Protein AF-A0A2H0WXX4-F1 (afdb_monomer_lite)

Organism: NCBI:txid1974707

Foldseek 3Di:
DCPVVVLVPPPDLVSPPLVVLVVQLVVLVVQLVVCVVVVPPVSNVVSVVSNVVSVVSNVVSVVVD

Secondary structure (DSSP, 8-state):
-THHHHHHH--STTSS-HHHHHHHHHHHHHHHHHHHHHT-HHHHHHHHHHHHHHHHHHHHHHH--

pLDDT: mean 80.04, std 15.42, range [48.16, 96.56]

Structure (mmCIF, N/CA/C/O backbone):
data_AF-A0A2H0WXX4-F1
#
_entry.id   AF-A0A2H0WXX4-F1
#
loop_
_atom_site.group_PDB
_atom_site.id
_atom_site.type_symbol
_atom_site.label_atom_id
_atom_site.label_alt_id
_atom_site.label_comp_id
_atom_site.label_asym_id
_atom_site.label_entity_id
_atom_site.label_seq_id
_atom_site.pdbx_PDB_ins_code
_atom_site.Cartn_x
_atom_site.Cartn_y
_atom_site.Cartn_z
_atom_site.occupancy
_atom_site.B_iso_or_equiv
_atom_site.auth_seq_id
_atom_site.auth_comp_id
_atom_site.auth_asym_id
_atom_site.auth_atom_id
_atom_site.pdbx_PDB_model_num
ATOM 1 N N . MET A 1 1 ? 4.038 -8.816 28.286 1.00 54.88 1 MET A N 1
ATOM 2 C CA . MET A 1 1 ? 3.621 -7.726 27.373 1.00 54.88 1 MET A CA 1
ATOM 3 C C . MET A 1 1 ? 2.093 -7.658 27.297 1.00 54.88 1 MET A C 1
ATOM 5 O O . MET A 1 1 ? 1.492 -8.574 26.752 1.00 54.88 1 MET A O 1
ATOM 9 N N . PRO A 1 2 ? 1.442 -6.627 27.863 1.00 56.75 2 PRO A N 1
ATOM 10 C CA . PRO A 1 2 ? -0.018 -6.582 28.050 1.00 56.75 2 PRO A CA 1
ATOM 11 C C . PRO A 1 2 ? -0.828 -6.220 26.788 1.00 56.75 2 PRO A C 1
ATOM 13 O O . PRO A 1 2 ? -2.055 -6.286 26.811 1.00 56.75 2 PRO A O 1
ATOM 16 N N . GLN A 1 3 ? -0.171 -5.853 25.681 1.00 54.50 3 GLN A N 1
ATOM 17 C CA . GLN A 1 3 ? -0.841 -5.426 24.442 1.00 54.50 3 GLN A CA 1
ATOM 18 C C . GLN A 1 3 ? -1.686 -6.533 23.793 1.00 54.50 3 GLN A C 1
ATOM 20 O O . GLN A 1 3 ? -2.798 -6.257 23.353 1.00 54.50 3 GLN A O 1
ATOM 25 N N . VAL A 1 4 ? -1.221 -7.787 23.809 1.00 60.62 4 VAL A N 1
ATOM 26 C CA . VAL A 1 4 ? -1.918 -8.924 23.170 1.00 60.62 4 VAL A CA 1
ATOM 27 C C . VAL A 1 4 ? -3.242 -9.251 23.871 1.00 60.62 4 VAL A C 1
ATOM 29 O O . VAL A 1 4 ? -4.253 -9.513 23.226 1.00 60.62 4 VAL A O 1
ATOM 32 N N . ILE A 1 5 ? -3.270 -9.159 25.202 1.00 60.69 5 ILE A N 1
ATOM 33 C CA . ILE A 1 5 ? -4.455 -9.475 26.015 1.00 60.69 5 ILE A CA 1
ATOM 34 C C . ILE A 1 5 ? -5.544 -8.410 25.837 1.00 60.69 5 ILE A C 1
ATOM 36 O O . ILE A 1 5 ? -6.733 -8.726 25.867 1.00 60.69 5 ILE A O 1
ATOM 40 N N . LYS A 1 6 ? -5.152 -7.148 25.619 1.00 58.84 6 LYS A N 1
ATOM 41 C CA . LYS A 1 6 ? -6.097 -6.043 25.422 1.00 58.84 6 LYS A CA 1
ATOM 42 C C . LYS A 1 6 ? -6.848 -6.171 24.091 1.00 58.84 6 LYS A C 1
ATOM 44 O O . LYS A 1 6 ? -8.046 -5.937 24.078 1.00 58.84 6 LYS A O 1
ATOM 49 N N . ILE A 1 7 ? -6.166 -6.635 23.038 1.00 56.25 7 ILE A N 1
ATOM 50 C CA . ILE A 1 7 ? -6.714 -6.846 21.683 1.00 56.25 7 ILE A CA 1
ATOM 51 C C . ILE A 1 7 ? -7.75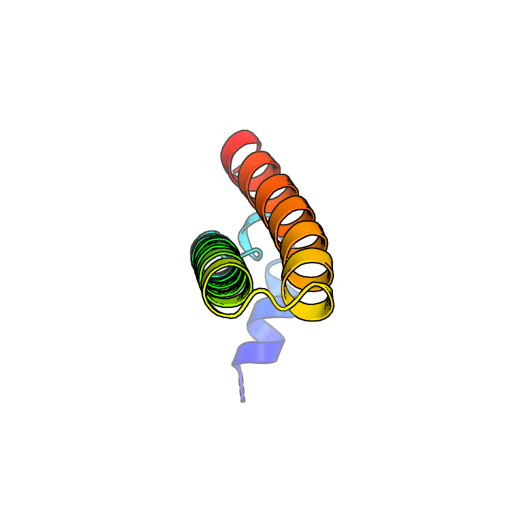1 -7.982 21.648 1.00 56.25 7 ILE A C 1
ATOM 53 O O . ILE A 1 7 ? -8.761 -7.882 20.963 1.00 56.25 7 ILE A O 1
ATOM 57 N N . ILE A 1 8 ? -7.542 -9.054 22.419 1.00 59.75 8 ILE A N 1
ATOM 58 C CA . ILE A 1 8 ? -8.477 -10.195 22.477 1.00 59.75 8 ILE A CA 1
ATOM 59 C C . ILE A 1 8 ? -9.771 -9.827 23.228 1.00 59.75 8 ILE A C 1
ATOM 61 O O . ILE A 1 8 ? -10.828 -10.415 22.989 1.00 59.75 8 ILE A O 1
ATOM 65 N N . LYS A 1 9 ? -9.706 -8.852 24.144 1.00 53.00 9 LYS A N 1
ATOM 66 C CA . LYS A 1 9 ? -10.814 -8.512 25.046 1.00 53.00 9 LYS A CA 1
ATOM 67 C C . LYS A 1 9 ? -11.855 -7.576 24.431 1.00 53.00 9 LYS A C 1
ATOM 69 O O . LYS A 1 9 ? -12.989 -7.581 24.902 1.00 53.00 9 LYS A O 1
ATOM 74 N N . THR A 1 10 ? -11.500 -6.775 23.429 1.00 59.28 10 THR A N 1
ATOM 75 C CA . THR A 1 10 ? -12.366 -5.685 22.960 1.00 59.28 10 THR A CA 1
ATOM 76 C C . THR A 1 10 ? -13.403 -6.075 21.912 1.00 59.28 10 THR A C 1
ATOM 78 O O . THR A 1 10 ? -14.334 -5.289 21.751 1.00 59.28 10 THR A O 1
ATOM 81 N N . LYS A 1 11 ? -13.342 -7.288 21.320 1.00 51.88 11 LYS A N 1
ATOM 82 C CA . LYS A 1 11 ? -14.400 -7.943 20.499 1.00 51.88 11 LYS A CA 1
ATOM 83 C C . LYS A 1 11 ? -15.242 -6.971 19.655 1.00 51.88 11 LYS A C 1
ATOM 85 O O . LYS A 1 11 ? -16.452 -7.134 19.499 1.00 51.88 11 LYS A O 1
ATOM 90 N N . GLY A 1 12 ? -14.608 -5.939 19.122 1.00 50.12 12 GLY A N 1
ATOM 91 C CA . GLY A 1 12 ? -15.298 -4.813 18.539 1.00 50.12 12 GLY A CA 1
ATOM 92 C C . GLY A 1 12 ? -14.802 -4.646 17.130 1.00 50.12 12 GLY A C 1
ATOM 93 O O . GLY A 1 12 ? -13.606 -4.611 16.875 1.00 50.12 12 GLY A O 1
ATOM 94 N N . THR A 1 13 ? -15.704 -4.381 16.204 1.00 48.16 13 THR A N 1
ATOM 95 C CA . THR A 1 13 ? -15.352 -3.761 14.925 1.00 48.16 13 THR A CA 1
ATOM 96 C C . THR A 1 13 ? -14.529 -2.467 15.106 1.00 48.16 13 THR A C 1
ATOM 98 O O . THR A 1 13 ? -13.930 -2.005 14.142 1.00 48.16 13 THR A O 1
ATOM 101 N N . LYS A 1 14 ? -14.420 -1.913 16.331 1.00 50.78 14 LYS A N 1
ATOM 102 C CA . LYS A 1 14 ? -13.469 -0.878 16.801 1.00 50.78 14 LYS A CA 1
ATOM 103 C C . LYS A 1 14 ? -11.995 -1.306 16.939 1.00 50.78 14 LYS A C 1
ATOM 105 O O . LYS A 1 14 ? -11.147 -0.422 16.954 1.00 50.78 14 LYS A O 1
ATOM 110 N N . ASP A 1 15 ? -11.681 -2.597 17.009 1.00 56.94 15 ASP A N 1
ATOM 111 C CA . ASP A 1 15 ? -10.304 -3.111 17.147 1.0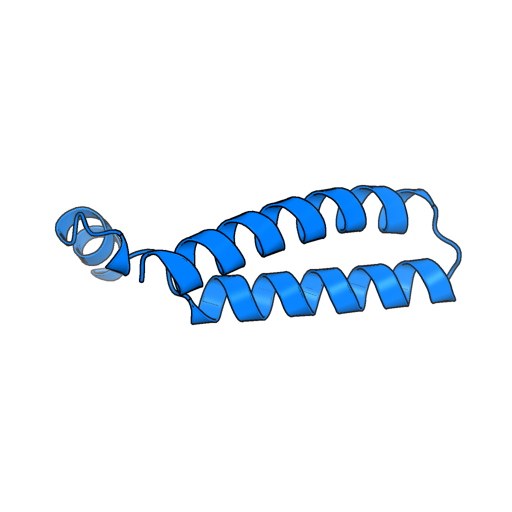0 56.94 15 ASP A CA 1
ATOM 112 C C . ASP A 1 15 ? -9.505 -3.045 15.843 1.00 56.94 15 ASP A C 1
ATOM 114 O O . ASP A 1 15 ? -8.275 -3.088 15.843 1.00 56.94 15 ASP A O 1
ATOM 118 N N . ILE A 1 16 ? -10.202 -2.883 14.718 1.00 59.88 16 ILE A N 1
ATOM 119 C CA . ILE A 1 16 ? -9.569 -2.569 13.445 1.00 59.88 16 ILE A CA 1
ATOM 120 C C . ILE A 1 16 ? -9.200 -1.086 13.470 1.00 59.88 16 ILE A C 1
ATOM 122 O O . ILE A 1 16 ? -10.055 -0.211 13.310 1.00 59.88 16 ILE A O 1
ATOM 126 N N . SER A 1 17 ? -7.914 -0.814 13.696 1.00 72.38 17 SER A N 1
ATOM 127 C CA . SER A 1 17 ? -7.366 0.540 13.681 1.00 72.38 17 SER A CA 1
ATOM 128 C C . SER A 1 17 ? -7.545 1.148 12.291 1.00 72.38 17 SER A C 1
ATOM 130 O O . SER A 1 17 ? -6.863 0.767 11.339 1.00 72.38 17 SER A O 1
ATOM 132 N N . LEU A 1 18 ? -8.460 2.115 12.179 1.00 74.25 18 LEU A N 1
ATOM 133 C CA . LEU A 1 18 ? -8.660 2.894 10.954 1.00 74.25 18 LEU A CA 1
ATOM 134 C C . LEU A 1 18 ? -7.332 3.514 10.497 1.00 74.25 18 LEU A C 1
ATOM 136 O O . LEU A 1 18 ? -6.990 3.449 9.324 1.00 74.25 18 LEU A O 1
ATOM 140 N N . LEU A 1 19 ? -6.533 3.999 11.452 1.00 77.31 19 LEU A N 1
ATOM 141 C CA . LEU A 1 19 ? -5.201 4.547 11.210 1.00 77.31 19 LEU A CA 1
ATOM 142 C C . LEU A 1 19 ? -4.248 3.517 10.579 1.00 77.31 19 LEU A C 1
ATOM 144 O O . LEU A 1 19 ? -3.532 3.856 9.642 1.00 77.31 19 LEU A O 1
ATOM 148 N N . MET A 1 20 ? -4.273 2.256 11.024 1.00 82.38 20 MET A N 1
ATOM 149 C CA . MET A 1 20 ? -3.456 1.186 10.433 1.00 82.38 20 MET A CA 1
ATOM 150 C C . MET A 1 20 ? -3.828 0.936 8.967 1.00 82.38 20 MET A C 1
ATOM 152 O O . MET A 1 20 ? -2.942 0.851 8.119 1.00 82.38 20 MET A O 1
ATOM 156 N N . TYR A 1 21 ? -5.124 0.850 8.658 1.00 82.56 21 TYR A N 1
ATOM 157 C CA . TYR A 1 21 ? -5.588 0.615 7.289 1.00 82.56 21 TYR A CA 1
ATOM 158 C C . TYR A 1 21 ? -5.354 1.817 6.375 1.00 82.56 21 TYR A C 1
ATOM 160 O O . TYR A 1 21 ? -4.999 1.623 5.213 1.00 82.56 21 TYR A O 1
ATOM 168 N N . THR A 1 22 ? -5.468 3.044 6.886 1.00 83.31 22 THR A N 1
ATOM 169 C CA . THR A 1 22 ? -5.091 4.250 6.139 1.00 83.31 22 THR A CA 1
ATOM 170 C C . THR A 1 22 ? -3.603 4.232 5.793 1.00 83.31 22 THR A C 1
ATOM 172 O O . THR A 1 22 ? -3.263 4.381 4.622 1.00 83.31 22 THR A O 1
ATOM 175 N N . ILE A 1 23 ? -2.724 3.963 6.769 1.00 88.06 23 ILE A N 1
ATOM 176 C CA . ILE A 1 23 ? -1.272 3.874 6.541 1.00 88.06 23 ILE A CA 1
ATOM 177 C C . ILE A 1 23 ? -0.940 2.768 5.530 1.00 88.06 23 ILE A C 1
ATOM 179 O O . ILE A 1 23 ? -0.191 3.014 4.586 1.00 88.06 23 ILE A O 1
ATOM 183 N N . LEU A 1 24 ? -1.528 1.575 5.674 1.00 87.94 24 LEU A N 1
ATOM 184 C CA . LEU A 1 24 ? -1.333 0.468 4.730 1.00 87.94 24 LEU A CA 1
ATOM 185 C C . LEU A 1 24 ? -1.775 0.834 3.313 1.00 87.94 24 LEU A C 1
ATOM 187 O O . LEU A 1 24 ? -1.031 0.616 2.361 1.00 87.94 24 LEU A O 1
ATOM 191 N N . THR A 1 25 ? -2.956 1.437 3.173 1.00 89.44 25 THR A N 1
ATOM 192 C CA . THR A 1 25 ? -3.493 1.851 1.871 1.00 89.44 25 THR A CA 1
ATOM 193 C C . THR A 1 25 ? -2.578 2.888 1.212 1.00 89.44 25 THR A C 1
ATOM 195 O O . THR A 1 25 ? -2.244 2.749 0.037 1.00 89.44 25 THR A O 1
ATOM 198 N N . THR A 1 26 ? -2.079 3.875 1.968 1.00 91.19 26 THR A N 1
ATOM 199 C CA . THR A 1 26 ? -1.091 4.841 1.453 1.00 91.19 26 THR A CA 1
ATOM 200 C C . THR A 1 26 ? 0.256 4.197 1.114 1.00 91.19 26 THR A C 1
ATOM 202 O O . THR A 1 26 ? 0.869 4.556 0.113 1.00 91.19 26 THR A O 1
ATOM 205 N N . GLY A 1 27 ? 0.699 3.203 1.889 1.00 92.88 27 GLY A N 1
ATOM 206 C CA . GLY A 1 27 ? 1.928 2.460 1.619 1.00 92.88 27 GLY A CA 1
ATOM 207 C C . G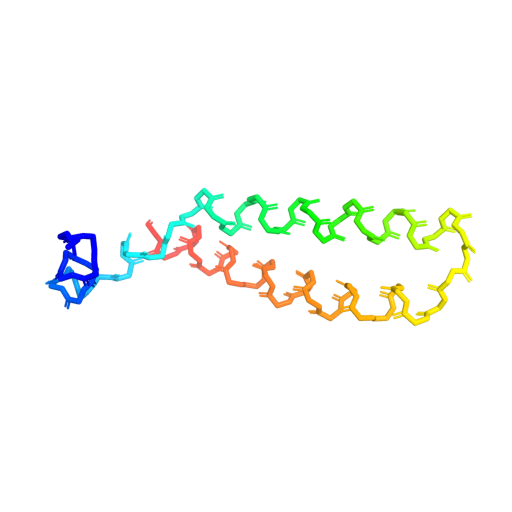LY A 1 27 ? 1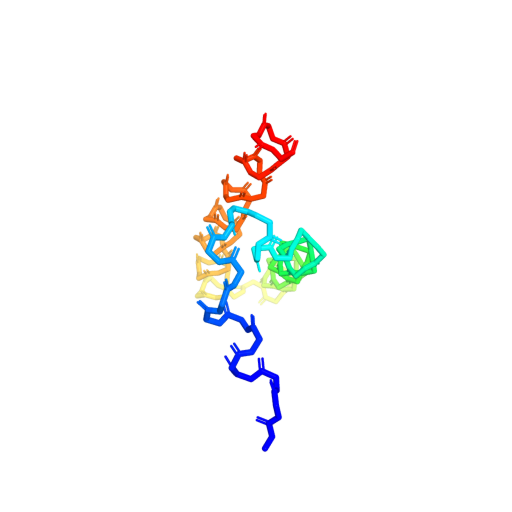.845 1.664 0.318 1.00 92.88 27 GLY A C 1
ATOM 208 O O . GLY A 1 27 ? 2.752 1.747 -0.506 1.00 92.88 27 GLY A O 1
ATOM 209 N N . PHE A 1 28 ? 0.738 0.954 0.085 1.00 91.88 28 PHE A N 1
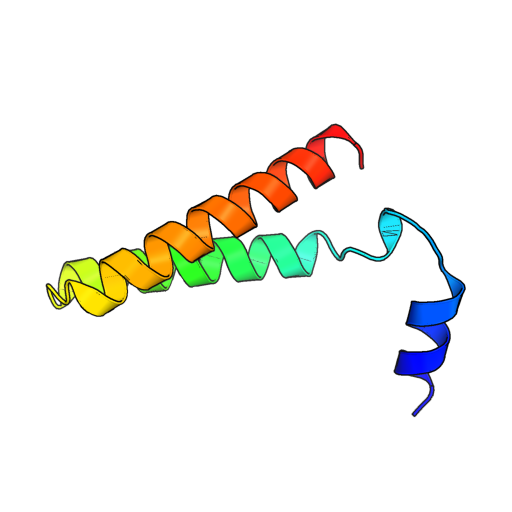ATOM 210 C CA . PHE A 1 28 ? 0.516 0.248 -1.1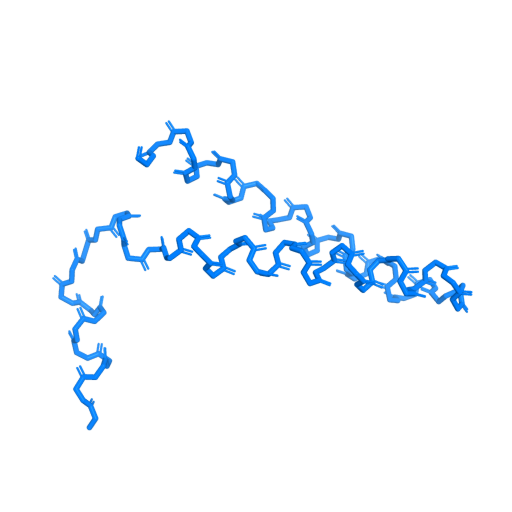78 1.00 91.88 28 PHE A CA 1
ATOM 211 C C . PHE A 1 28 ? 0.420 1.209 -2.365 1.00 91.88 28 PHE A C 1
ATOM 213 O O . PHE A 1 28 ? 0.953 0.896 -3.424 1.00 91.88 28 PHE A O 1
ATOM 220 N N . PHE A 1 29 ? -0.180 2.391 -2.192 1.00 91.88 29 PHE A N 1
ATOM 221 C CA . PHE A 1 29 ? -0.193 3.435 -3.221 1.00 91.88 29 PHE A CA 1
ATOM 222 C C . PHE A 1 29 ? 1.224 3.915 -3.583 1.00 91.88 29 PHE A C 1
ATOM 224 O O . PHE A 1 29 ? 1.556 4.049 -4.764 1.00 91.88 29 PHE A O 1
ATOM 231 N N . PHE A 1 30 ? 2.092 4.117 -2.587 1.00 93.88 30 PHE A N 1
ATOM 232 C CA . PHE A 1 30 ? 3.494 4.470 -2.823 1.00 93.88 30 PHE A CA 1
ATOM 233 C C . PHE A 1 30 ? 4.280 3.339 -3.483 1.00 93.88 30 PHE A C 1
ATOM 235 O O . PHE A 1 30 ? 5.035 3.607 -4.413 1.00 93.88 30 PHE A O 1
ATOM 242 N N . TRP A 1 31 ? 4.066 2.084 -3.087 1.00 92.56 31 TRP A N 1
ATOM 243 C CA . TRP A 1 31 ? 4.681 0.929 -3.747 1.00 92.56 31 TRP A CA 1
ATOM 244 C C . TRP A 1 31 ? 4.223 0.752 -5.194 1.00 92.56 31 TRP A C 1
ATOM 246 O O . TRP A 1 31 ? 5.034 0.419 -6.054 1.00 92.56 31 TRP A O 1
ATOM 256 N N . LEU A 1 32 ? 2.949 1.014 -5.479 1.00 91.50 32 LEU A N 1
ATOM 257 C CA . LEU A 1 32 ? 2.417 1.040 -6.838 1.00 91.50 32 LEU A CA 1
ATOM 258 C C . LEU A 1 32 ? 3.095 2.126 -7.675 1.00 91.50 32 LEU A C 1
ATOM 260 O O . LEU A 1 32 ? 3.582 1.850 -8.767 1.00 91.50 32 LEU A O 1
ATOM 264 N N . THR A 1 33 ? 3.180 3.342 -7.132 1.00 93.62 33 THR A N 1
ATOM 265 C CA . THR A 1 33 ? 3.861 4.473 -7.779 1.00 93.62 33 THR A CA 1
ATOM 266 C C . THR A 1 33 ? 5.334 4.153 -8.030 1.00 93.62 33 THR A C 1
ATOM 268 O O . THR A 1 33 ? 5.843 4.382 -9.123 1.00 93.62 33 THR A O 1
ATOM 271 N N . TYR A 1 34 ? 6.008 3.553 -7.049 1.00 94.56 34 TYR A N 1
ATOM 272 C CA . TYR A 1 34 ? 7.387 3.100 -7.173 1.00 94.56 34 TYR A CA 1
ATOM 273 C C . TYR A 1 34 ? 7.542 2.038 -8.266 1.00 94.56 34 TYR A C 1
ATOM 275 O O . TYR A 1 34 ? 8.365 2.211 -9.160 1.00 94.56 34 TYR A O 1
ATOM 283 N N . GLY A 1 35 ? 6.708 0.993 -8.253 1.00 93.00 35 GLY A N 1
ATOM 284 C CA . GLY A 1 35 ? 6.698 -0.064 -9.267 1.00 93.00 35 GLY A CA 1
ATOM 285 C C . GLY A 1 35 ? 6.495 0.478 -10.683 1.00 93.00 35 GLY A C 1
ATOM 286 O O . GLY A 1 35 ? 7.165 0.028 -11.610 1.00 93.00 35 GLY A O 1
ATOM 287 N N . LEU A 1 36 ? 5.641 1.495 -10.849 1.00 94.00 36 LEU A N 1
ATOM 288 C CA . LEU A 1 36 ? 5.447 2.194 -12.124 1.00 94.00 36 LEU A CA 1
ATOM 289 C C . LEU A 1 36 ? 6.704 2.956 -12.573 1.00 94.00 36 LEU A C 1
ATOM 291 O O . LEU A 1 36 ? 7.035 2.916 -13.757 1.00 94.00 36 LEU A O 1
ATOM 295 N N . ILE A 1 37 ? 7.423 3.606 -11.648 1.00 96.12 37 ILE A N 1
ATOM 296 C CA . ILE A 1 37 ? 8.677 4.324 -11.942 1.00 96.12 37 ILE A CA 1
ATOM 297 C C . ILE A 1 37 ? 9.756 3.356 -12.441 1.00 96.12 37 ILE A C 1
ATOM 299 O O . ILE A 1 37 ? 10.417 3.638 -13.441 1.00 96.12 37 ILE A O 1
ATOM 303 N N . ILE A 1 38 ? 9.918 2.207 -11.781 1.00 96.56 38 ILE A N 1
ATOM 304 C CA . ILE A 1 38 ? 10.931 1.203 -12.150 1.00 96.56 38 ILE A CA 1
ATOM 305 C C . ILE A 1 38 ? 10.454 0.214 -13.227 1.00 96.56 38 ILE A C 1
ATOM 307 O O . ILE A 1 38 ? 11.233 -0.625 -13.671 1.00 96.56 38 ILE A O 1
ATOM 311 N N . LYS A 1 39 ? 9.192 0.325 -13.667 1.00 93.56 39 LYS A N 1
ATOM 312 C CA . LYS A 1 39 ? 8.522 -0.571 -14.629 1.00 93.56 39 LYS A CA 1
ATOM 313 C C . LYS A 1 39 ? 8.567 -2.054 -14.225 1.00 93.56 39 LYS A C 1
ATOM 315 O O . LYS A 1 39 ? 8.645 -2.936 -15.079 1.00 93.56 39 LYS A O 1
ATOM 320 N N . ASP A 1 40 ? 8.484 -2.328 -12.926 1.00 94.94 40 ASP A N 1
ATOM 321 C CA . ASP A 1 40 ? 8.503 -3.682 -12.370 1.00 94.94 40 ASP A CA 1
ATOM 322 C C . ASP A 1 40 ? 7.075 -4.241 -12.295 1.00 94.94 40 ASP A C 1
ATOM 324 O O . ASP A 1 40 ? 6.285 -3.919 -11.402 1.00 94.94 40 ASP A O 1
ATOM 328 N N . ILE A 1 41 ? 6.735 -5.068 -13.285 1.00 92.69 41 ILE A N 1
ATOM 329 C CA . ILE A 1 41 ? 5.416 -5.698 -13.416 1.00 92.69 41 ILE A CA 1
ATOM 330 C C . ILE A 1 41 ? 5.055 -6.551 -12.181 1.00 92.69 41 ILE A C 1
ATOM 332 O O . ILE A 1 41 ? 3.932 -6.398 -11.688 1.00 92.69 41 ILE A O 1
ATOM 336 N N . PRO A 1 42 ? 5.945 -7.415 -11.646 1.00 92.06 42 PRO A N 1
ATOM 337 C CA . PRO A 1 42 ? 5.694 -8.134 -10.396 1.00 92.06 42 PRO A CA 1
ATOM 338 C C . PRO A 1 42 ? 5.277 -7.235 -9.224 1.00 92.06 42 PRO A C 1
ATOM 340 O O . PRO A 1 42 ? 4.273 -7.516 -8.562 1.00 92.06 42 PRO A O 1
ATOM 343 N N . ILE A 1 43 ? 6.001 -6.137 -8.985 1.00 91.50 43 ILE A N 1
ATOM 344 C CA . ILE A 1 43 ? 5.709 -5.198 -7.892 1.00 91.50 43 ILE A CA 1
ATOM 345 C C . ILE A 1 43 ? 4.361 -4.512 -8.116 1.00 91.50 43 ILE A C 1
ATOM 347 O O . ILE A 1 43 ? 3.573 -4.399 -7.172 1.00 91.50 43 ILE A O 1
ATOM 351 N N . ILE A 1 44 ? 4.070 -4.091 -9.349 1.00 92.00 44 ILE A N 1
ATOM 352 C CA . ILE A 1 44 ? 2.794 -3.458 -9.705 1.00 92.00 44 ILE A CA 1
ATOM 353 C C . ILE A 1 44 ? 1.630 -4.419 -9.438 1.00 92.00 44 ILE A C 1
ATOM 355 O O . ILE A 1 44 ? 0.676 -4.044 -8.754 1.00 92.00 44 ILE A O 1
ATOM 359 N N . LEU A 1 45 ? 1.703 -5.662 -9.924 1.00 93.12 45 LEU A N 1
ATOM 360 C CA . LEU A 1 45 ? 0.627 -6.647 -9.765 1.00 93.12 45 LEU A CA 1
ATOM 361 C C . LEU A 1 45 ? 0.378 -6.989 -8.291 1.00 93.12 45 LEU A C 1
ATOM 363 O O . LEU A 1 45 ? -0.766 -6.933 -7.832 1.00 93.12 45 LEU A O 1
ATOM 367 N N . ALA A 1 46 ? 1.438 -7.280 -7.533 1.00 91.12 46 ALA A N 1
ATOM 368 C CA . ALA A 1 46 ? 1.327 -7.644 -6.122 1.00 91.12 46 ALA A CA 1
ATOM 369 C C . ALA A 1 46 ? 0.725 -6.509 -5.272 1.00 91.12 46 ALA A C 1
ATOM 371 O O . ALA A 1 46 ? -0.179 -6.732 -4.456 1.00 91.12 46 ALA A O 1
ATOM 372 N N . ASN A 1 47 ? 1.188 -5.274 -5.485 1.00 91.69 47 ASN A N 1
ATOM 373 C CA . ASN A 1 47 ? 0.706 -4.124 -4.725 1.00 91.69 47 ASN A CA 1
ATOM 374 C C . ASN A 1 47 ? -0.681 -3.656 -5.175 1.00 91.69 47 ASN A C 1
ATOM 376 O O . ASN A 1 47 ? -1.429 -3.161 -4.340 1.00 91.69 47 ASN A O 1
ATOM 380 N N . THR A 1 48 ? -1.082 -3.879 -6.432 1.00 92.88 48 THR A N 1
ATOM 381 C CA . THR A 1 48 ? -2.449 -3.580 -6.900 1.00 92.88 48 THR A CA 1
ATOM 382 C C . THR A 1 48 ? -3.488 -4.425 -6.176 1.00 92.88 48 THR A C 1
ATOM 384 O O . THR A 1 48 ? -4.476 -3.891 -5.670 1.00 92.88 48 THR A O 1
ATOM 387 N N . ILE A 1 49 ? -3.265 -5.738 -6.076 1.00 92.50 49 ILE A N 1
ATOM 388 C CA . ILE A 1 49 ? -4.182 -6.644 -5.367 1.00 92.50 49 ILE A CA 1
ATOM 389 C C . ILE A 1 49 ? -4.262 -6.242 -3.888 1.00 92.50 49 ILE A C 1
ATOM 391 O O . ILE A 1 49 ? -5.354 -6.094 -3.336 1.00 92.50 49 ILE A O 1
ATOM 395 N N . SER A 1 50 ? -3.108 -5.983 -3.271 1.00 91.62 50 SER A N 1
ATOM 396 C CA . SER A 1 50 ? -3.016 -5.589 -1.861 1.00 91.62 50 SER A CA 1
ATOM 397 C C . SER A 1 50 ? -3.700 -4.244 -1.582 1.00 91.62 50 SER A C 1
ATOM 399 O O . SER A 1 50 ? -4.469 -4.129 -0.627 1.00 91.62 50 SER A O 1
ATOM 401 N N . PHE A 1 51 ? -3.500 -3.248 -2.453 1.00 91.69 51 PHE A N 1
ATOM 402 C CA . PHE A 1 51 ? -4.172 -1.949 -2.397 1.00 91.69 51 PHE A CA 1
ATOM 403 C C . PHE A 1 51 ? -5.692 -2.096 -2.507 1.00 91.69 51 PHE A C 1
ATOM 405 O O . PHE A 1 51 ? -6.421 -1.516 -1.709 1.00 91.69 51 PHE A O 1
ATOM 412 N N . SER A 1 52 ? -6.172 -2.917 -3.445 1.00 91.62 52 SER A N 1
ATOM 413 C CA . SER A 1 52 ? -7.606 -3.152 -3.672 1.00 91.62 52 SER A CA 1
ATOM 414 C C . SER A 1 52 ? -8.295 -3.744 -2.438 1.00 91.62 52 SER A C 1
ATOM 416 O O . SER A 1 52 ? -9.370 -3.294 -2.029 1.00 91.62 52 SER A O 1
ATOM 418 N N . LEU A 1 53 ? -7.653 -4.731 -1.806 1.00 89.62 53 LEU A N 1
ATOM 419 C CA . LEU A 1 53 ? -8.145 -5.362 -0.581 1.00 89.62 53 LEU A CA 1
ATOM 420 C C . LEU A 1 53 ? -8.131 -4.382 0.598 1.00 89.62 53 LEU A C 1
ATOM 422 O O . LEU A 1 53 ? -9.141 -4.237 1.288 1.00 89.62 53 LEU A O 1
ATOM 426 N N . ALA A 1 54 ? -7.020 -3.667 0.801 1.00 89.31 54 ALA A N 1
ATOM 427 C CA . ALA A 1 54 ? -6.890 -2.682 1.873 1.00 89.31 54 ALA A CA 1
ATOM 428 C C . ALA A 1 54 ? -7.913 -1.545 1.738 1.00 89.31 54 ALA A C 1
ATOM 430 O O . ALA A 1 54 ? -8.557 -1.181 2.722 1.00 89.31 54 ALA A O 1
ATOM 431 N N . LEU A 1 55 ? -8.127 -1.054 0.514 1.00 89.50 55 LEU A N 1
ATOM 432 C CA . LEU A 1 55 ? -9.114 -0.026 0.207 1.00 89.50 55 LEU A CA 1
ATOM 433 C C . LEU A 1 55 ? -10.541 -0.515 0.480 1.00 89.50 55 LEU A C 1
ATOM 435 O O . LEU A 1 55 ? -11.334 0.215 1.070 1.00 89.50 55 LEU A O 1
ATOM 439 N N . THR A 1 56 ? -10.863 -1.760 0.120 1.00 88.69 56 THR A N 1
ATOM 440 C CA . THR A 1 56 ? -12.180 -2.357 0.400 1.00 88.69 56 THR A CA 1
ATOM 441 C C . THR A 1 56 ? -12.457 -2.402 1.902 1.00 88.69 56 THR A C 1
ATOM 443 O O . THR A 1 56 ? -13.527 -1.983 2.347 1.00 88.69 56 THR A O 1
ATOM 446 N N . VAL A 1 57 ? -11.481 -2.849 2.700 1.00 85.50 57 VAL A N 1
ATOM 447 C CA . VAL A 1 57 ? -11.612 -2.890 4.164 1.00 85.50 57 VAL A CA 1
ATOM 448 C C . VAL A 1 57 ? -11.713 -1.482 4.750 1.00 85.50 57 VAL A C 1
ATOM 450 O O . VAL A 1 57 ? -12.550 -1.248 5.622 1.00 85.50 57 VAL A O 1
ATOM 453 N N . LEU A 1 58 ? -10.925 -0.527 4.247 1.00 85.50 58 LEU A N 1
ATOM 454 C CA . LEU A 1 58 ? -10.975 0.869 4.680 1.00 85.50 58 LEU A CA 1
ATOM 455 C C . LEU A 1 58 ? -12.352 1.496 4.406 1.00 85.50 58 LEU A C 1
ATOM 457 O O . LEU A 1 58 ? -12.926 2.109 5.302 1.00 85.50 58 LEU A O 1
ATOM 461 N N . ILE A 1 59 ? -12.923 1.288 3.215 1.00 86.38 59 ILE A N 1
ATOM 462 C CA . ILE A 1 59 ? -14.264 1.776 2.854 1.00 86.38 59 ILE A CA 1
ATOM 463 C C . ILE A 1 59 ? -15.331 1.140 3.747 1.00 86.38 59 ILE A C 1
ATOM 465 O O . ILE A 1 59 ? -16.183 1.849 4.284 1.00 86.38 59 ILE A O 1
ATOM 469 N N . PHE A 1 60 ? -15.287 -0.181 3.946 1.00 83.62 60 PHE A N 1
ATOM 470 C CA . PHE A 1 60 ? -16.223 -0.868 4.839 1.00 83.62 60 PHE A CA 1
ATOM 471 C C . PHE A 1 60 ? -16.152 -0.316 6.259 1.00 83.62 60 PHE A C 1
ATOM 473 O O . PHE A 1 60 ? -17.191 -0.077 6.876 1.00 83.62 60 PHE A O 1
ATOM 480 N N . LYS A 1 61 ? -14.933 -0.069 6.745 1.00 77.00 61 LYS A N 1
ATOM 481 C CA . LYS A 1 61 ? -14.671 0.483 8.068 1.00 77.00 61 LYS A CA 1
ATOM 482 C C . LYS A 1 61 ? -15.133 1.933 8.204 1.00 77.00 61 LYS A C 1
ATOM 484 O O . LYS A 1 61 ? -15.642 2.267 9.260 1.00 77.00 61 LYS A O 1
ATOM 489 N N . ILE A 1 62 ? -14.990 2.772 7.178 1.00 80.50 62 ILE A N 1
ATOM 490 C CA . ILE A 1 62 ? -15.521 4.148 7.179 1.00 80.50 62 ILE A CA 1
ATOM 491 C C . ILE A 1 62 ? -17.055 4.134 7.136 1.00 80.50 62 ILE A C 1
ATOM 493 O O . ILE A 1 62 ? -17.696 4.937 7.802 1.00 80.50 62 ILE A O 1
ATOM 497 N N . LYS A 1 63 ? -17.655 3.212 6.375 1.00 80.81 63 LYS A N 1
ATOM 498 C CA . LYS A 1 63 ? -19.112 3.129 6.198 1.00 80.81 63 LYS A CA 1
ATOM 499 C C . LYS A 1 63 ? -19.855 2.519 7.398 1.00 80.81 63 LYS A C 1
ATOM 501 O O . LYS A 1 63 ? -21.008 2.866 7.616 1.00 80.81 63 LYS A O 1
ATOM 506 N N . HIS A 1 64 ? -19.229 1.596 8.132 1.00 69.56 64 HIS A N 1
ATOM 507 C CA . HIS A 1 64 ? -19.820 0.896 9.289 1.00 69.56 64 HIS A CA 1
ATOM 508 C C . HIS A 1 64 ? -19.163 1.275 10.631 1.00 69.56 64 HIS A C 1
ATOM 510 O O . HIS A 1 64 ? -19.406 0.609 11.640 1.00 69.56 64 HIS A O 1
ATOM 516 N N . GLY A 1 65 ? -18.253 2.252 10.621 1.00 60.16 65 GLY A N 1
ATOM 517 C CA . GLY A 1 65 ? -17.463 2.685 11.775 1.00 60.16 65 GLY A CA 1
ATOM 518 C C . GLY A 1 65 ? -18.088 3.825 12.550 1.00 60.16 65 GLY A C 1
ATOM 519 O O . GLY A 1 65 ? -18.886 4.580 11.959 1.00 60.16 65 GLY A O 1
#

InterPro domains:
  IPR004316 Sugar transporter SWEET repeat [PF03083] (3-60)
  IPR047662 SemiSWEET transporter [NF037968] (1-64)

Sequence (65 aa):
MPQVIKIIKTKGTKDISLLMYTILTTGFFFWLTYGLIIKDIPIILANTISFSLALTVLIFKIKHG

Radius of gyration: 14.97 Å; chains: 1; bounding box: 31×15×43 Å